Protein AF-A0A502JGW7-F1 (afdb_monomer)

pLDDT: mean 87.63, std 11.98, range [37.28, 98.62]

Radius of gyration: 24.06 Å; Cα contacts (8 Å, |Δi|>4): 369; chains: 1; bounding box: 49×28×63 Å

InterPro domains:
  IPR056083 Domain of unknown function DUF7666 [PF24703] (8-100)

Foldseek 3Di:
DPPPWDKAKFKAKAFPQCDDPPDRDDAQDKDFFPDDW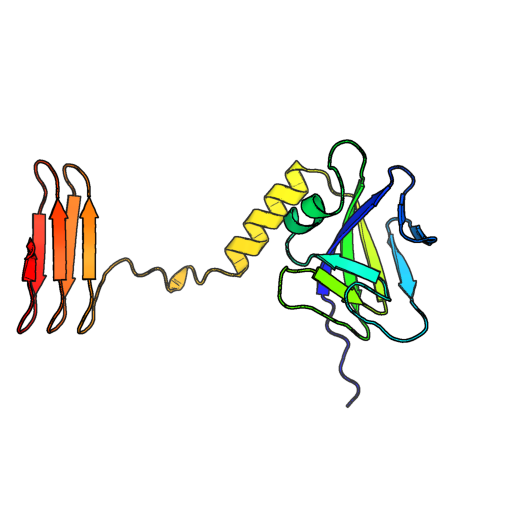EPPPDADKTFSQLCVNCVVDPLVGIWMFTKIATDDKYDDDPGRMIGGRMIHGHDIDHPVVSVVVNVVVVVVVDPPVPPPPAAEEAQTEWEAEEAPEETEYEYACYEYEYDDHNYYYYYYHHNYYYD

Structure (mmCIF, N/CA/C/O backbone):
data_AF-A0A502JGW7-F1
#
_entry.id   AF-A0A502JGW7-F1
#
loop_
_atom_site.group_PDB
_atom_site.id
_atom_site.type_symbol
_atom_site.label_atom_id
_atom_site.label_alt_id
_atom_site.label_comp_id
_atom_site.label_asym_id
_atom_site.label_entity_id
_atom_site.label_seq_id
_atom_site.pdbx_PDB_ins_code
_atom_site.Cartn_x
_atom_site.C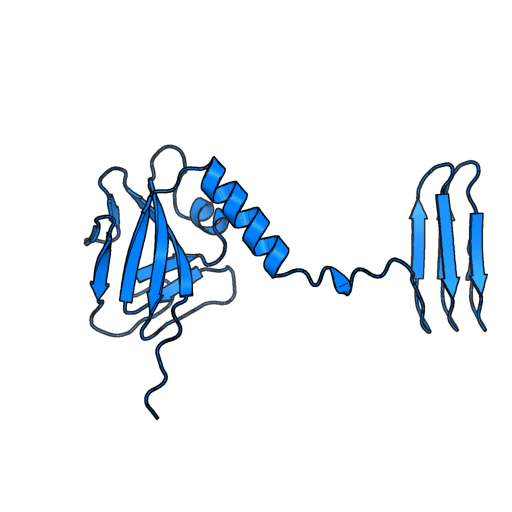artn_y
_atom_site.Cartn_z
_atom_site.occupancy
_atom_site.B_iso_or_equiv
_atom_site.auth_seq_id
_atom_site.auth_comp_id
_atom_site.auth_asym_id
_atom_site.auth_atom_id
_atom_site.pdbx_PDB_model_num
ATOM 1 N N . MET A 1 1 ? 15.850 -13.646 21.768 1.00 37.28 1 MET A N 1
ATOM 2 C CA . MET A 1 1 ? 15.819 -12.259 21.265 1.00 37.28 1 MET A CA 1
ATOM 3 C C . MET A 1 1 ? 14.393 -12.023 20.817 1.00 37.28 1 MET A C 1
ATOM 5 O O . MET A 1 1 ? 13.919 -12.793 19.997 1.00 37.28 1 MET A O 1
ATOM 9 N N . VAL A 1 2 ? 13.666 -11.116 21.469 1.00 40.66 2 VAL A N 1
ATOM 10 C CA . VAL A 1 2 ? 12.277 -10.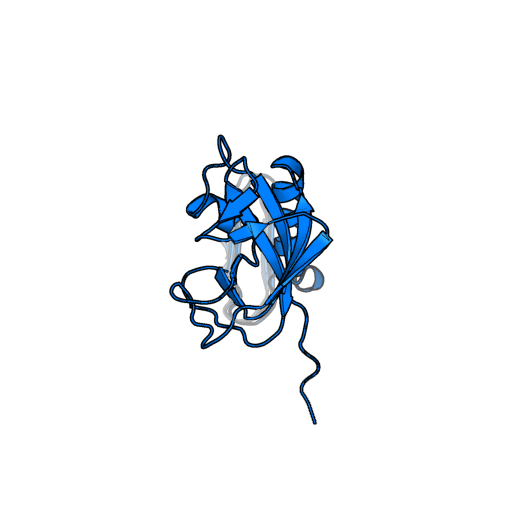813 21.093 1.00 40.66 2 VAL A CA 1
ATOM 11 C C . VAL A 1 2 ? 12.369 -10.029 19.791 1.00 40.66 2 VAL A C 1
ATOM 13 O O . VAL A 1 2 ? 12.974 -8.961 19.797 1.00 40.66 2 VAL A O 1
ATOM 16 N N . GLU A 1 3 ? 11.889 -10.596 18.684 1.00 46.66 3 GLU A N 1
ATOM 17 C CA . GLU A 1 3 ? 11.811 -9.892 17.402 1.00 46.66 3 GLU A CA 1
ATOM 18 C C . GLU A 1 3 ? 11.103 -8.555 17.626 1.00 46.66 3 GLU A C 1
ATOM 20 O O . GLU A 1 3 ? 9.933 -8.497 18.012 1.00 46.66 3 GLU A O 1
ATOM 25 N N . GLU A 1 4 ? 11.850 -7.470 17.448 1.00 48.97 4 GLU A N 1
ATOM 26 C CA . GLU A 1 4 ? 11.311 -6.122 17.426 1.00 48.97 4 GLU A CA 1
ATOM 27 C C . GLU A 1 4 ? 10.313 -6.076 16.264 1.00 48.97 4 GLU A C 1
ATOM 29 O O . GLU A 1 4 ? 10.692 -6.191 15.099 1.00 48.97 4 GLU A O 1
ATOM 34 N N . ASN A 1 5 ? 9.019 -6.032 16.593 1.00 59.16 5 ASN A N 1
ATOM 35 C CA . ASN A 1 5 ? 7.918 -6.091 15.634 1.00 59.16 5 ASN A CA 1
ATOM 36 C C . ASN A 1 5 ? 8.099 -5.020 14.552 1.00 59.16 5 ASN A C 1
ATOM 38 O O . ASN A 1 5 ? 7.812 -3.845 14.789 1.00 59.16 5 ASN A O 1
ATOM 42 N N . LYS A 1 6 ? 8.555 -5.430 13.365 1.00 80.19 6 LYS A N 1
ATOM 43 C CA . LYS A 1 6 ? 8.709 -4.546 12.212 1.00 80.19 6 LYS A CA 1
ATOM 44 C C . LYS A 1 6 ? 7.349 -3.949 11.871 1.00 80.19 6 LYS A C 1
ATOM 46 O O . LYS A 1 6 ? 6.418 -4.666 11.511 1.00 80.19 6 LYS A O 1
ATOM 51 N N . GLU A 1 7 ? 7.238 -2.637 12.014 1.00 91.56 7 GLU A N 1
ATOM 52 C CA . GLU A 1 7 ? 6.030 -1.914 11.647 1.00 91.56 7 GLU A CA 1
ATOM 53 C C . GLU A 1 7 ? 5.888 -1.891 10.120 1.00 91.56 7 GLU A C 1
ATOM 55 O O . GLU A 1 7 ? 6.831 -1.566 9.394 1.00 91.56 7 GLU A O 1
ATOM 60 N N . ILE A 1 8 ? 4.711 -2.274 9.631 1.00 94.94 8 ILE A N 1
ATOM 61 C CA . ILE A 1 8 ? 4.373 -2.316 8.209 1.00 94.94 8 ILE A CA 1
ATOM 62 C C . ILE A 1 8 ? 3.409 -1.171 7.922 1.00 94.94 8 ILE A C 1
ATOM 64 O O . ILE A 1 8 ? 2.328 -1.097 8.510 1.00 94.94 8 ILE A O 1
ATOM 68 N N . ILE A 1 9 ? 3.796 -0.287 7.002 1.00 96.81 9 ILE A N 1
ATOM 69 C CA . ILE A 1 9 ? 2.900 0.741 6.471 1.00 96.81 9 ILE A CA 1
ATOM 70 C C . ILE A 1 9 ? 1.972 0.077 5.455 1.00 96.81 9 ILE A C 1
ATOM 72 O O . ILE A 1 9 ? 2.431 -0.544 4.496 1.00 96.81 9 ILE A O 1
ATOM 76 N N . ALA A 1 10 ? 0.671 0.230 5.664 1.00 97.44 10 ALA A N 1
ATOM 77 C CA . ALA A 1 10 ? -0.368 -0.294 4.794 1.00 97.44 10 ALA A CA 1
ATOM 78 C C . ALA A 1 10 ? -1.528 0.705 4.673 1.00 97.44 10 ALA A C 1
ATOM 80 O O . ALA A 1 10 ? -1.523 1.785 5.269 1.00 97.44 10 ALA A O 1
ATOM 81 N N . TYR A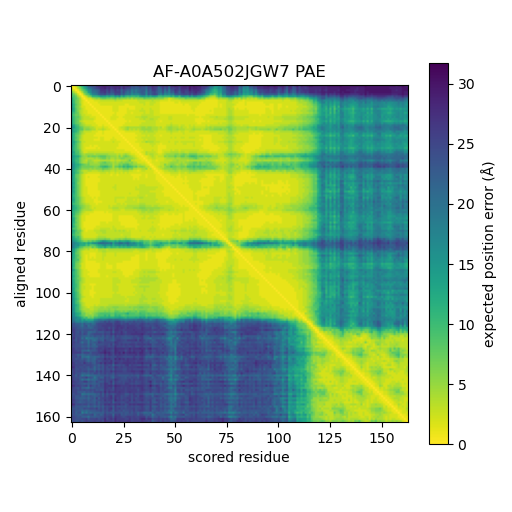 1 11 ? -2.535 0.336 3.891 1.00 98.25 11 TYR A N 1
ATOM 82 C CA . TYR A 1 11 ? -3.674 1.173 3.544 1.00 98.25 11 TYR A CA 1
ATOM 83 C C . TYR A 1 11 ? -4.965 0.415 3.796 1.00 98.25 11 TYR A C 1
ATOM 85 O O . TYR A 1 11 ? -5.101 -0.761 3.445 1.00 98.25 11 TYR A O 1
ATOM 93 N N . LYS A 1 12 ? -5.927 1.084 4.424 1.00 97.88 12 LYS A N 1
ATOM 94 C CA . LYS A 1 12 ? -7.186 0.462 4.826 1.00 97.88 12 LYS A CA 1
ATOM 95 C C . LYS A 1 12 ? -8.376 1.326 4.442 1.00 97.88 12 LYS A C 1
ATOM 97 O O . LYS A 1 12 ? -8.347 2.537 4.633 1.00 97.88 12 LYS A O 1
ATOM 102 N N . GLY A 1 13 ? -9.419 0.670 3.937 1.00 98.00 13 GLY A N 1
ATOM 103 C CA . GLY A 1 13 ? -10.739 1.253 3.733 1.00 98.00 13 GLY A CA 1
ATOM 104 C C . GLY A 1 13 ? -11.661 1.030 4.935 1.00 98.00 13 GLY A C 1
ATOM 105 O O . GLY A 1 13 ? -11.545 0.029 5.655 1.00 98.00 13 GLY A O 1
ATOM 106 N N . PHE A 1 14 ? -12.579 1.967 5.137 1.00 98.25 14 PHE A N 1
ATOM 107 C CA . PHE A 1 14 ? -13.596 1.977 6.186 1.00 98.25 14 PHE A CA 1
ATOM 108 C C . PHE A 1 14 ? -14.927 2.455 5.610 1.00 98.25 14 PHE A C 1
ATOM 110 O O . PHE A 1 14 ? -14.966 3.146 4.589 1.00 98.25 14 PHE A O 1
ATOM 117 N N . ASN A 1 15 ? -16.017 2.142 6.305 1.00 97.50 15 ASN A N 1
ATOM 118 C CA . ASN A 1 15 ? -17.293 2.805 6.064 1.00 97.50 15 ASN A CA 1
ATOM 119 C C . ASN A 1 15 ? -17.186 4.316 6.370 1.00 97.50 15 ASN A C 1
ATOM 121 O O . ASN A 1 15 ? -16.271 4.759 7.068 1.00 97.50 15 ASN A O 1
ATOM 125 N N . GLN A 1 16 ? -18.132 5.113 5.863 1.00 96.75 16 GLN A N 1
ATOM 126 C CA . GLN A 1 16 ? -18.199 6.573 6.079 1.00 96.75 16 GLN A CA 1
ATOM 127 C C . GLN A 1 16 ? -18.170 6.978 7.563 1.00 96.75 16 GLN A C 1
ATOM 129 O O . GLN A 1 16 ? -17.632 8.028 7.915 1.00 96.75 16 GLN A O 1
ATOM 134 N N . ASP A 1 17 ? -18.711 6.124 8.427 1.00 96.81 17 ASP A N 1
ATOM 135 C CA . ASP A 1 17 ? -18.761 6.277 9.880 1.00 96.81 17 ASP A CA 1
ATOM 136 C C . ASP A 1 17 ? -17.516 5.727 10.600 1.00 96.81 17 ASP A C 1
ATOM 138 O O . ASP A 1 17 ? -17.528 5.604 11.819 1.00 96.81 17 ASP A O 1
ATOM 142 N N . TRP A 1 18 ? -16.438 5.403 9.874 1.00 97.94 18 TRP A N 1
ATOM 143 C CA . TRP A 1 18 ? -15.208 4.790 10.393 1.00 97.94 18 TRP A CA 1
ATOM 144 C C . TRP A 1 18 ? -15.366 3.370 10.964 1.00 97.94 18 TRP A C 1
ATOM 146 O O . TRP A 1 18 ? -14.494 2.892 11.695 1.00 97.94 18 TRP A O 1
ATOM 156 N N . THR A 1 19 ? -16.423 2.642 10.598 1.00 97.50 19 THR A N 1
ATOM 157 C CA . THR A 1 19 ? -16.586 1.240 11.011 1.00 97.50 19 THR A CA 1
ATOM 158 C C . THR A 1 19 ? -15.942 0.238 10.043 1.00 97.50 19 THR A C 1
ATOM 160 O O . THR A 1 19 ? -15.834 0.460 8.833 1.00 97.50 19 THR A O 1
ATOM 163 N N . CYS A 1 20 ? -15.504 -0.910 10.573 1.00 94.94 20 CYS A N 1
ATOM 164 C CA . CYS A 1 20 ? -15.139 -2.103 9.797 1.00 94.94 20 CYS A CA 1
ATOM 165 C C . CYS A 1 20 ? -15.232 -3.363 10.679 1.00 94.94 20 CYS A C 1
ATOM 167 O O . CYS A 1 20 ? -14.656 -3.399 11.762 1.00 94.94 20 CYS A O 1
ATOM 169 N N . ARG A 1 21 ? -15.938 -4.410 10.215 1.00 89.19 21 ARG A N 1
ATOM 170 C CA . ARG A 1 21 ? -16.067 -5.730 10.883 1.00 89.19 21 ARG A CA 1
ATOM 171 C C . ARG A 1 21 ? -16.332 -5.654 12.404 1.00 89.19 21 ARG A C 1
ATOM 173 O O . ARG A 1 21 ? -15.688 -6.348 13.181 1.00 89.19 21 ARG A O 1
ATOM 180 N N . GLY A 1 22 ? -17.280 -4.812 12.823 1.00 89.25 22 GLY A N 1
ATOM 181 C CA . GLY A 1 22 ? -17.685 -4.691 14.232 1.00 89.25 22 GLY A CA 1
ATOM 182 C C . GLY A 1 22 ? -16.775 -3.820 15.105 1.00 89.25 22 GLY A C 1
ATOM 183 O O . GLY A 1 22 ? -17.015 -3.710 16.302 1.00 89.25 22 GLY A O 1
ATOM 184 N N . TYR A 1 23 ? -15.762 -3.179 14.519 1.00 94.88 23 TYR A N 1
ATOM 185 C CA . TYR A 1 23 ? -14.938 -2.177 15.187 1.00 94.88 23 TYR A CA 1
ATOM 186 C C . TYR A 1 23 ? -15.319 -0.774 14.721 1.00 94.88 23 TYR A C 1
ATOM 188 O O . TYR A 1 23 ? -15.496 -0.542 13.522 1.00 94.88 23 TYR A O 1
ATOM 196 N N . GLN A 1 24 ? -15.385 0.151 15.677 1.00 97.88 24 GLN A N 1
ATOM 197 C CA . GLN A 1 24 ? -15.379 1.590 15.445 1.00 97.88 24 GLN A CA 1
ATOM 198 C C . GLN A 1 24 ? -13.933 2.075 15.533 1.00 97.88 24 GLN A C 1
ATOM 200 O O . GLN A 1 24 ? -13.284 1.881 16.562 1.00 97.88 24 GLN A O 1
ATOM 205 N N . TYR A 1 25 ? -13.433 2.687 14.464 1.00 98.12 25 TYR A N 1
ATOM 206 C CA . TYR A 1 25 ? -12.080 3.225 14.423 1.00 98.12 25 TYR A CA 1
ATOM 207 C C . TYR A 1 25 ? -12.073 4.741 14.592 1.00 98.12 25 TYR A C 1
ATOM 209 O O . TYR A 1 25 ? -13.069 5.427 14.369 1.00 98.12 25 TYR A O 1
ATOM 217 N N . GLU A 1 26 ? -10.904 5.252 14.964 1.00 98.19 26 GLU A N 1
ATOM 218 C CA . GLU A 1 26 ? -10.615 6.675 15.076 1.00 98.19 26 GLU A CA 1
ATOM 219 C C . GLU A 1 26 ? -9.159 6.898 14.674 1.00 98.19 26 GLU A C 1
ATOM 221 O O . GLU A 1 26 ? -8.284 6.095 15.021 1.00 98.19 26 GLU A O 1
ATOM 226 N N . VAL A 1 27 ? -8.908 7.991 13.957 1.00 98.25 27 VAL A N 1
ATOM 227 C CA . VAL A 1 27 ? -7.560 8.425 13.580 1.00 98.25 27 VAL A CA 1
ATOM 228 C C . VAL A 1 27 ? -6.737 8.721 14.840 1.00 98.25 27 VAL A C 1
ATOM 230 O O . VAL A 1 27 ? -7.241 9.261 15.821 1.00 98.25 27 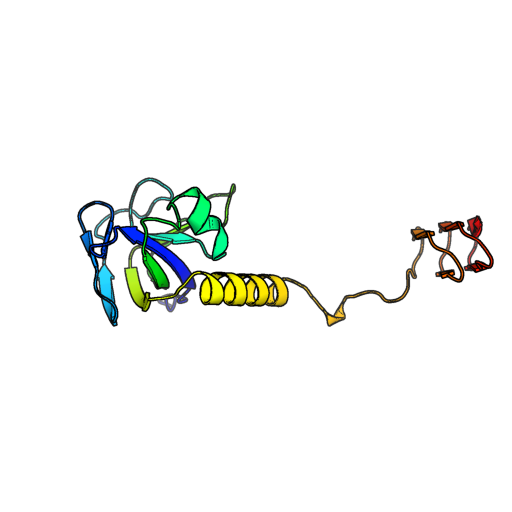VAL A O 1
ATOM 233 N N . GLY A 1 28 ? -5.469 8.323 14.831 1.00 97.75 28 GLY A N 1
ATOM 234 C CA . GLY A 1 28 ? -4.535 8.400 15.954 1.00 97.75 28 GLY A CA 1
ATOM 235 C C . GLY A 1 28 ? -4.633 7.240 16.951 1.00 97.75 28 GLY A C 1
ATOM 236 O O . GLY A 1 28 ? -3.745 7.091 17.791 1.00 97.75 28 GLY A O 1
ATOM 237 N N . LYS A 1 29 ? -5.670 6.392 16.882 1.00 98.38 29 LYS A N 1
ATOM 238 C CA . LYS A 1 29 ? -5.851 5.281 17.830 1.00 98.38 29 LYS A CA 1
ATOM 239 C C . LYS A 1 29 ? -5.232 3.974 17.349 1.00 98.38 29 LYS A C 1
ATOM 241 O O . LYS A 1 29 ? -5.117 3.694 16.157 1.00 98.38 29 LYS A O 1
ATOM 246 N N . THR A 1 30 ? -4.865 3.158 18.333 1.00 98.00 30 THR A N 1
ATOM 247 C CA . THR A 1 30 ? -4.276 1.829 18.166 1.00 98.00 30 THR A CA 1
ATOM 248 C C . THR A 1 30 ? -5.219 0.761 18.701 1.00 98.00 30 THR A C 1
ATOM 250 O O . THR A 1 30 ? -5.767 0.907 19.792 1.00 98.00 30 THR A O 1
ATOM 253 N N . TYR A 1 31 ? -5.355 -0.336 17.966 1.00 97.44 31 TYR A N 1
ATOM 254 C CA . TYR A 1 31 ? -6.243 -1.447 18.286 1.00 97.44 31 TYR A CA 1
ATOM 255 C C . TYR A 1 31 ? -5.464 -2.758 18.269 1.00 97.44 31 TYR A C 1
ATOM 257 O O . TYR A 1 31 ? -4.538 -2.931 17.474 1.00 97.44 31 TYR A O 1
ATOM 265 N N . VAL A 1 32 ? -5.850 -3.682 19.151 1.00 96.31 32 VAL A N 1
ATOM 266 C CA . VAL A 1 32 ? -5.226 -5.003 19.299 1.00 96.31 32 VAL A CA 1
ATOM 267 C C . VAL A 1 32 ? -6.304 -6.078 19.195 1.00 96.31 32 VAL A C 1
ATOM 269 O O . VAL A 1 32 ? -7.301 -6.048 19.917 1.00 96.31 32 VAL A O 1
ATOM 272 N N . HIS A 1 33 ? -6.097 -7.017 18.281 1.00 93.44 33 HIS A N 1
ATOM 273 C CA . HIS A 1 33 ? -6.909 -8.207 18.078 1.00 93.44 33 HIS A CA 1
ATOM 274 C C . HIS A 1 33 ? -6.459 -9.304 19.043 1.00 93.44 33 HIS A C 1
ATOM 276 O O . HIS A 1 33 ? -5.268 -9.454 19.315 1.00 93.44 33 HIS A O 1
ATOM 282 N N . LYS A 1 34 ? -7.415 -10.071 19.571 1.00 90.69 34 LYS A N 1
ATOM 283 C CA . LYS A 1 34 ? -7.141 -11.221 20.441 1.00 90.69 34 LYS A CA 1
ATOM 284 C C . LYS A 1 34 ? -7.409 -12.513 19.671 1.00 90.69 34 LYS A C 1
ATOM 286 O O . LYS A 1 34 ? -8.502 -12.687 19.138 1.00 90.69 34 LYS A O 1
ATOM 291 N N . GLY A 1 35 ? -6.441 -13.426 19.685 1.00 89.69 35 GLY A N 1
ATOM 292 C CA . GLY A 1 35 ? -6.501 -14.719 18.996 1.00 89.69 35 GLY A CA 1
ATOM 293 C C . GLY A 1 35 ? -5.727 -14.730 17.678 1.00 89.69 35 GLY A C 1
ATOM 294 O O . GLY A 1 35 ? -5.075 -13.746 17.337 1.00 89.69 35 GLY A O 1
ATOM 295 N N . ASP A 1 36 ? -5.821 -15.846 16.953 1.00 89.62 36 ASP A N 1
ATOM 296 C CA . ASP A 1 36 ? -5.063 -16.096 15.722 1.00 89.62 36 ASP A CA 1
ATOM 297 C C . ASP A 1 36 ? -5.219 -14.974 14.688 1.00 89.62 36 ASP A C 1
ATOM 299 O O . ASP A 1 36 ? -6.330 -14.475 14.449 1.00 89.62 36 ASP A O 1
ATOM 303 N N . VAL A 1 37 ? -4.128 -14.660 13.990 1.00 89.75 37 VAL A N 1
ATOM 304 C CA . VAL A 1 37 ? -4.123 -13.770 12.824 1.00 89.75 37 VAL A CA 1
ATOM 305 C C . VAL A 1 37 ? -4.030 -14.615 11.560 1.00 89.75 37 VAL A C 1
ATOM 307 O O . VAL A 1 37 ? -3.047 -15.311 11.329 1.00 89.75 37 VAL A O 1
ATOM 310 N N . LYS A 1 38 ? -5.065 -14.567 10.719 1.00 86.69 38 LYS A N 1
ATOM 311 C CA . LYS A 1 38 ? -5.122 -15.330 9.465 1.00 86.69 38 LYS A CA 1
ATOM 312 C C . LYS A 1 38 ? -5.660 -14.448 8.360 1.00 86.69 38 LYS A C 1
ATOM 314 O O . LYS A 1 38 ? -6.761 -13.907 8.501 1.00 86.69 38 LYS A O 1
ATOM 319 N N . ALA A 1 39 ? -4.927 -14.370 7.252 1.00 82.88 39 ALA A N 1
ATOM 320 C CA . ALA A 1 39 ? -5.375 -13.691 6.046 1.00 82.88 39 ALA A CA 1
ATOM 321 C C . ALA A 1 39 ? -6.831 -14.080 5.709 1.00 82.88 39 ALA A C 1
ATOM 323 O O . ALA A 1 39 ? -7.246 -15.234 5.850 1.00 82.88 39 ALA A O 1
ATOM 324 N N . TYR A 1 40 ? -7.634 -13.078 5.346 1.00 80.12 40 TYR A N 1
ATOM 325 C CA . TYR A 1 40 ? -9.082 -13.129 5.074 1.00 80.12 40 TYR A CA 1
ATOM 326 C C . TYR A 1 40 ? -10.002 -13.424 6.270 1.00 80.12 40 TYR A C 1
ATOM 328 O O . TYR A 1 40 ? -11.151 -12.954 6.279 1.00 80.12 40 TYR A O 1
ATOM 336 N N . ARG A 1 41 ? -9.529 -14.156 7.284 1.00 84.88 41 ARG A N 1
ATOM 337 C CA . ARG A 1 41 ? -10.363 -14.694 8.369 1.00 84.88 41 ARG A CA 1
ATOM 338 C C . ARG A 1 41 ? -10.355 -13.823 9.620 1.00 84.88 41 ARG A C 1
ATOM 340 O O . ARG A 1 41 ? -11.428 -13.440 10.081 1.00 84.88 41 ARG A O 1
ATOM 347 N N . SER A 1 42 ? -9.187 -13.490 10.159 1.00 91.56 42 SER A N 1
ATOM 348 C CA . SER A 1 42 ? -9.059 -12.889 11.493 1.00 91.56 42 SER A CA 1
ATOM 349 C C . SER A 1 42 ? -7.898 -11.902 11.590 1.00 91.56 42 SER A C 1
ATOM 351 O O . SER A 1 42 ? -6.944 -11.962 10.819 1.00 91.56 42 SER A O 1
ATOM 353 N N . GLY A 1 43 ? -7.992 -10.981 12.549 1.00 93.81 43 GLY A N 1
ATOM 354 C CA . GLY A 1 43 ? -7.090 -9.838 12.660 1.00 93.81 43 GLY A CA 1
ATOM 355 C C . GLY A 1 43 ? -7.550 -8.629 11.843 1.00 93.81 43 GLY A C 1
ATOM 356 O O . GLY A 1 43 ? -8.619 -8.610 11.216 1.00 93.81 43 GLY A O 1
ATOM 357 N N . PHE A 1 44 ? -6.732 -7.584 11.874 1.00 96.25 44 PHE A N 1
ATOM 358 C CA . PHE A 1 44 ? -6.990 -6.344 11.157 1.00 96.25 44 PHE A CA 1
ATOM 359 C C . PHE A 1 44 ? -6.454 -6.430 9.740 1.00 96.25 44 PHE A C 1
ATOM 361 O O . PHE A 1 44 ? -5.280 -6.705 9.549 1.00 96.25 44 PHE A O 1
ATOM 368 N N . HIS A 1 45 ? -7.317 -6.179 8.757 1.00 95.38 45 HIS A N 1
ATOM 369 C CA . HIS A 1 45 ? -6.973 -6.303 7.342 1.00 95.38 45 HIS A CA 1
ATOM 370 C C .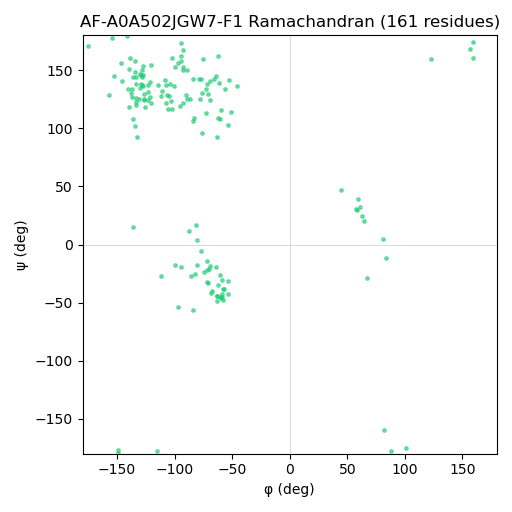 HIS A 1 45 ? -6.671 -4.947 6.704 1.00 95.38 45 HIS A C 1
ATOM 372 O O . HIS A 1 45 ? -7.453 -4.005 6.894 1.00 95.38 45 HIS A O 1
ATOM 378 N N . ALA A 1 46 ? -5.614 -4.894 5.898 1.00 96.56 46 ALA A N 1
ATOM 379 C CA . ALA A 1 46 ? -5.214 -3.766 5.056 1.00 96.56 46 ALA A CA 1
ATOM 380 C C . ALA A 1 46 ? -4.494 -4.281 3.791 1.00 96.56 46 ALA A C 1
ATOM 382 O O . ALA A 1 46 ? -4.339 -5.493 3.631 1.00 96.56 46 ALA A O 1
ATOM 383 N N . CYS A 1 47 ? -4.050 -3.379 2.915 1.00 96.44 47 CYS A N 1
ATOM 384 C CA . CYS A 1 47 ? -3.226 -3.695 1.741 1.00 96.44 47 CYS A CA 1
ATOM 385 C C . CYS A 1 47 ? -1.919 -2.893 1.783 1.00 96.44 47 CYS A C 1
ATOM 387 O O . CYS A 1 47 ? -1.952 -1.707 2.108 1.00 96.44 47 CYS A O 1
ATOM 389 N N . GLU A 1 48 ? -0.772 -3.496 1.464 1.00 95.56 48 GLU A N 1
ATOM 390 C CA . GLU A 1 48 ? 0.501 -2.755 1.394 1.00 95.56 48 GLU A CA 1
ATOM 391 C C . GLU A 1 48 ? 0.550 -1.820 0.176 1.00 95.56 48 GLU A C 1
ATOM 393 O O . GLU A 1 48 ? 1.129 -0.735 0.260 1.00 95.56 48 GLU A O 1
ATOM 398 N N . TYR A 1 49 ? -0.072 -2.206 -0.942 1.00 95.88 49 TYR A N 1
ATOM 399 C CA . TYR A 1 49 ? -0.268 -1.339 -2.100 1.00 95.88 49 TYR A CA 1
ATOM 400 C C . TYR A 1 49 ? -1.590 -0.559 -1.959 1.00 95.88 49 TYR A C 1
ATOM 402 O O . TYR A 1 49 ? -2.647 -1.169 -1.791 1.00 95.88 49 TYR A O 1
ATOM 410 N N . PRO A 1 50 ? -1.579 0.789 -2.037 1.00 96.62 50 PRO A N 1
ATOM 411 C CA . PRO A 1 50 ? -2.766 1.601 -1.758 1.00 96.62 50 PRO A CA 1
ATOM 412 C C . PRO A 1 50 ? -3.988 1.294 -2.624 1.00 96.62 50 PRO A C 1
ATOM 414 O O . PRO A 1 50 ? -5.110 1.355 -2.126 1.00 96.62 50 PRO A O 1
ATOM 417 N N . LEU A 1 51 ? -3.798 1.010 -3.917 1.00 96.25 51 LEU A N 1
ATOM 418 C CA . LEU A 1 51 ? -4.926 0.872 -4.844 1.00 96.25 51 LEU A CA 1
ATOM 419 C C . LEU A 1 51 ? -5.605 -0.499 -4.762 1.00 96.25 51 LEU A C 1
ATOM 421 O O . LEU A 1 51 ? -6.771 -0.590 -5.135 1.00 96.25 51 LEU A O 1
ATOM 425 N N . ASP A 1 52 ? -4.958 -1.514 -4.179 1.00 95.69 52 ASP A N 1
ATOM 426 C CA . ASP A 1 52 ? -5.597 -2.814 -3.914 1.00 95.69 52 ASP A CA 1
ATOM 427 C C . ASP A 1 52 ? -6.801 -2.668 -2.973 1.00 95.69 52 ASP A C 1
ATOM 429 O O . ASP A 1 52 ? -7.764 -3.430 -3.051 1.00 95.69 52 ASP A O 1
ATOM 433 N N . VAL A 1 53 ? -6.807 -1.633 -2.123 1.00 95.69 53 VAL A N 1
ATOM 434 C CA . VAL A 1 53 ? -7.933 -1.331 -1.228 1.00 95.69 53 VAL A CA 1
ATOM 435 C C . VAL A 1 53 ? -9.230 -1.091 -2.012 1.00 95.69 53 VAL A C 1
ATOM 437 O O . VAL A 1 53 ? -10.310 -1.415 -1.513 1.00 95.69 53 VAL A O 1
ATOM 440 N N . LEU A 1 54 ? -9.144 -0.575 -3.243 1.00 95.50 54 LEU A N 1
ATOM 441 C CA . LEU A 1 54 ? -10.306 -0.256 -4.077 1.00 95.50 54 LEU A CA 1
ATOM 442 C C . LEU A 1 54 ? -11.047 -1.503 -4.580 1.00 95.50 54 LEU A C 1
ATOM 444 O O . LEU A 1 54 ? -12.239 -1.424 -4.871 1.00 95.50 54 LEU A O 1
ATOM 448 N N . SER A 1 55 ? -10.386 -2.663 -4.608 1.00 94.31 55 SER A N 1
ATOM 449 C CA . SER A 1 55 ? -11.026 -3.957 -4.886 1.00 94.31 55 SER A CA 1
ATOM 450 C C . SER A 1 55 ? -11.961 -4.403 -3.755 1.00 94.31 55 SER A C 1
ATOM 452 O O . SER A 1 55 ? -12.822 -5.257 -3.956 1.00 94.31 55 SER A O 1
ATOM 454 N N . TYR A 1 56 ? -11.804 -3.823 -2.559 1.00 92.88 56 TYR A N 1
ATOM 455 C CA . TYR A 1 56 ? -12.561 -4.172 -1.355 1.00 92.88 56 TYR A CA 1
ATOM 456 C C . TYR A 1 56 ? -13.526 -3.074 -0.898 1.00 92.88 56 TYR A C 1
ATOM 458 O O . TYR A 1 56 ? -14.523 -3.371 -0.241 1.00 92.88 56 TYR A O 1
ATOM 466 N N . TYR A 1 57 ? -13.226 -1.817 -1.221 1.00 95.88 57 TYR A N 1
ATOM 467 C CA . TYR A 1 57 ? -13.968 -0.644 -0.774 1.00 95.88 57 TYR A CA 1
ATOM 468 C C . TYR A 1 57 ? -14.232 0.294 -1.946 1.00 95.88 57 TYR A C 1
ATOM 470 O O . TYR A 1 57 ? -13.303 0.775 -2.593 1.00 95.88 57 TYR A O 1
ATOM 478 N N . SER A 1 58 ? -15.510 0.594 -2.192 1.00 96.25 58 SER A N 1
ATOM 479 C CA . SER A 1 58 ? -15.889 1.528 -3.251 1.00 96.25 58 SER A CA 1
ATOM 480 C C . SER A 1 58 ? -15.468 2.956 -2.879 1.00 96.25 58 SER A C 1
ATOM 482 O O . SER A 1 58 ? -15.905 3.471 -1.844 1.00 96.25 58 SER A O 1
ATOM 484 N N . PRO A 1 59 ? -14.685 3.645 -3.727 1.00 94.44 59 PRO A N 1
ATOM 485 C CA . PRO A 1 59 ? -14.171 4.980 -3.425 1.00 94.44 59 PRO A CA 1
ATOM 486 C C . PRO A 1 59 ? -15.258 6.049 -3.286 1.00 94.44 59 PRO A C 1
ATOM 488 O O . PRO A 1 59 ? -15.015 7.087 -2.681 1.00 94.44 59 PRO A O 1
ATOM 491 N N . ALA A 1 60 ? -16.462 5.804 -3.810 1.00 94.38 60 ALA A N 1
ATOM 492 C CA . ALA A 1 60 ? -17.577 6.743 -3.714 1.00 94.38 60 ALA A CA 1
ATOM 493 C C . ALA A 1 60 ? -18.209 6.801 -2.311 1.00 94.38 60 ALA A C 1
ATOM 495 O O . ALA A 1 60 ? -18.863 7.783 -1.970 1.00 94.38 60 ALA A O 1
ATOM 496 N N . VAL A 1 61 ? -18.055 5.743 -1.507 1.00 95.75 61 VAL A N 1
ATOM 497 C CA . VAL A 1 61 ? -18.803 5.558 -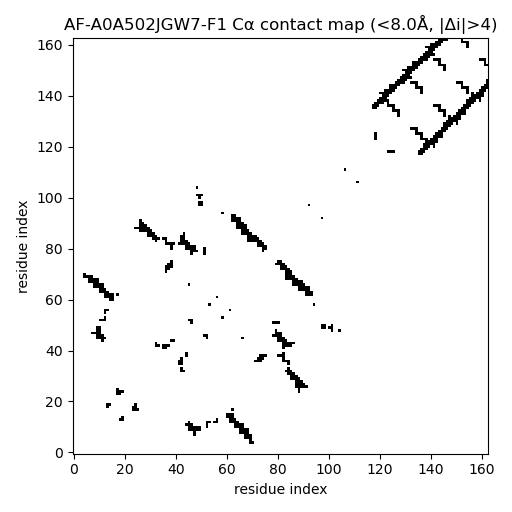0.247 1.00 95.75 61 VAL A CA 1
ATOM 498 C C . VAL A 1 61 ? -17.922 5.075 0.905 1.00 95.75 61 VAL A C 1
ATOM 500 O O . VAL A 1 61 ? -18.428 4.600 1.918 1.00 95.75 61 VAL A O 1
ATOM 503 N N . SER A 1 62 ? -16.601 5.162 0.767 1.00 97.56 62 SER A N 1
ATOM 504 C CA . SER A 1 62 ? -15.643 4.686 1.766 1.00 97.56 62 SER A CA 1
ATOM 505 C C . SER A 1 62 ? -14.642 5.767 2.144 1.00 97.56 62 SER A C 1
ATOM 507 O O . SER A 1 62 ? -14.344 6.663 1.356 1.00 97.56 62 SER A O 1
ATOM 509 N N . LYS A 1 63 ? -14.119 5.656 3.364 1.00 98.12 63 LYS A N 1
ATOM 510 C CA . LYS A 1 63 ? -12.969 6.423 3.844 1.00 98.12 63 LYS A CA 1
ATOM 511 C C . LYS A 1 63 ? -11.713 5.580 3.769 1.00 98.12 63 LYS A C 1
ATOM 513 O O . LYS A 1 63 ? -11.787 4.357 3.885 1.00 98.12 63 LYS A O 1
ATOM 518 N N . PHE A 1 64 ? -10.566 6.229 3.629 1.00 98.50 64 PHE A N 1
ATOM 519 C CA . PHE A 1 64 ? -9.279 5.557 3.510 1.00 98.50 64 PHE A CA 1
ATOM 520 C C . PHE A 1 64 ? -8.284 6.140 4.500 1.00 98.50 64 PHE A C 1
ATOM 522 O O . PHE A 1 64 ? -8.317 7.332 4.793 1.00 98.50 64 PHE A O 1
ATOM 529 N N . ALA A 1 65 ? -7.396 5.300 5.019 1.00 98.62 65 ALA A N 1
ATOM 530 C CA . ALA A 1 65 ? -6.341 5.741 5.915 1.00 98.62 65 ALA A CA 1
ATOM 531 C C . ALA A 1 65 ? -5.021 5.036 5.624 1.00 98.62 65 ALA A C 1
ATOM 533 O O . ALA A 1 65 ? -4.998 3.870 5.212 1.00 98.62 65 ALA A O 1
ATOM 534 N N . VAL A 1 66 ? -3.932 5.740 5.927 1.00 98.56 66 VAL A N 1
ATOM 535 C CA . VAL A 1 66 ? -2.641 5.103 6.192 1.00 98.56 66 VAL A CA 1
ATOM 536 C C . VAL A 1 66 ? -2.732 4.430 7.553 1.00 98.56 66 VAL A C 1
ATOM 538 O O . VAL A 1 66 ? -3.237 5.013 8.519 1.00 98.56 66 VAL A O 1
ATOM 541 N N . VAL A 1 67 ? -2.262 3.192 7.628 1.00 98.44 67 VAL A N 1
ATOM 542 C CA . VAL A 1 67 ? -2.255 2.413 8.859 1.00 98.44 67 VAL A CA 1
ATOM 543 C C . VAL A 1 67 ? -0.885 1.806 9.106 1.00 98.44 67 VAL A C 1
ATOM 545 O O . VAL A 1 67 ? -0.177 1.411 8.180 1.00 98.44 67 VAL A O 1
ATOM 548 N N . LYS A 1 68 ? -0.540 1.701 10.384 1.00 98.06 68 LYS A N 1
ATOM 549 C CA . LYS A 1 68 ? 0.675 1.042 10.857 1.00 98.06 68 LYS A CA 1
ATOM 550 C C . LYS A 1 68 ? 0.303 -0.290 11.474 1.00 98.06 68 LYS A C 1
ATOM 552 O O . LYS A 1 68 ? -0.450 -0.344 12.448 1.00 98.06 68 LYS A O 1
ATOM 557 N N . MET A 1 69 ? 0.787 -1.367 10.875 1.00 96.69 69 MET A N 1
ATOM 558 C CA . MET A 1 69 ? 0.470 -2.737 11.261 1.00 96.69 69 MET A CA 1
ATOM 559 C C . MET A 1 69 ? 1.666 -3.376 11.954 1.00 96.69 69 MET A C 1
ATOM 561 O O . MET A 1 69 ? 2.804 -3.199 11.534 1.00 96.69 69 MET A O 1
ATOM 565 N N . SER A 1 70 ? 1.412 -4.101 13.038 1.00 95.50 70 SER A N 1
ATOM 566 C CA . SER A 1 70 ? 2.452 -4.771 13.827 1.00 95.50 70 SER A CA 1
ATOM 567 C C . SER A 1 70 ? 1.887 -5.982 14.576 1.00 95.50 70 SER A C 1
ATOM 569 O O . SER A 1 70 ? 0.683 -6.258 14.522 1.00 95.50 70 SER A O 1
ATOM 571 N N . GLY A 1 71 ? 2.756 -6.699 15.290 1.00 93.00 71 GLY A N 1
ATOM 572 C CA . GLY A 1 71 ? 2.416 -7.958 15.946 1.00 93.00 71 GLY A CA 1
ATOM 573 C C . GLY A 1 71 ? 2.465 -9.127 14.966 1.00 93.00 71 GLY A C 1
ATOM 574 O O . GLY A 1 71 ? 3.075 -9.032 13.905 1.00 93.00 71 GLY A O 1
ATOM 575 N N . GLU A 1 72 ? 1.795 -10.224 15.316 1.00 93.62 72 GLU A N 1
ATOM 576 C CA . GLU A 1 72 ? 1.629 -11.355 14.400 1.00 93.62 72 GLU A CA 1
ATOM 577 C C . GLU A 1 72 ? 0.970 -10.880 13.099 1.00 93.62 72 GLU A C 1
ATOM 579 O O . GLU A 1 72 ? -0.006 -10.123 13.131 1.00 93.62 72 GLU A O 1
ATOM 584 N N . THR A 1 73 ? 1.521 -11.299 11.959 1.00 93.44 73 THR A N 1
ATOM 585 C CA . THR A 1 73 ? 1.012 -10.945 10.632 1.00 93.44 73 THR A CA 1
ATOM 586 C C . THR A 1 73 ? 0.807 -12.185 9.776 1.00 93.44 73 THR A C 1
ATOM 588 O O . THR A 1 73 ? 1.503 -13.186 9.920 1.00 93.44 73 THR A O 1
ATOM 591 N N . SER A 1 74 ? -0.160 -12.110 8.868 1.00 93.00 74 SER A N 1
ATOM 592 C CA . SER A 1 74 ? -0.463 -13.162 7.902 1.00 93.00 74 SER A CA 1
ATOM 593 C C . SER A 1 74 ? -0.735 -12.524 6.544 1.00 93.00 74 SER A C 1
ATOM 595 O O . SER A 1 74 ? -1.505 -11.565 6.449 1.00 93.00 74 SER A O 1
ATOM 597 N N . LYS A 1 75 ? -0.079 -13.041 5.505 1.00 89.94 75 LYS A N 1
ATOM 598 C CA . LYS A 1 75 ? -0.240 -12.634 4.104 1.00 89.94 75 LYS A CA 1
ATOM 599 C C . LYS A 1 75 ? -0.695 -13.831 3.279 1.00 89.94 75 LYS A C 1
ATOM 601 O O . LYS A 1 75 ? -0.409 -14.968 3.652 1.00 89.94 75 LYS A O 1
ATOM 606 N N . ASP A 1 76 ? -1.365 -13.552 2.174 1.00 78.06 76 ASP A N 1
ATOM 607 C CA . ASP A 1 76 ? -1.628 -14.531 1.118 1.00 78.06 76 ASP A CA 1
ATOM 608 C C . ASP A 1 76 ? -0.894 -14.106 -0.169 1.00 78.06 76 ASP A C 1
ATOM 610 O O . ASP A 1 76 ? -0.122 -13.146 -0.154 1.00 78.06 76 ASP A O 1
ATOM 614 N N . SER A 1 77 ? -1.066 -14.862 -1.247 1.00 70.56 77 SER A N 1
ATOM 615 C CA . SER A 1 77 ? -0.260 -14.818 -2.467 1.00 70.56 77 SER A CA 1
ATOM 616 C C . SER A 1 77 ? -0.873 -14.032 -3.630 1.00 70.56 77 SER A C 1
ATOM 618 O O . SER A 1 77 ? -0.131 -13.648 -4.531 1.00 70.56 77 SER A O 1
ATOM 620 N N . ASP A 1 78 ? -2.181 -13.759 -3.610 1.00 69.94 78 ASP A N 1
ATOM 621 C CA . ASP A 1 78 ? -2.888 -13.202 -4.775 1.00 69.94 78 ASP A CA 1
ATOM 622 C C . ASP A 1 78 ? -2.833 -11.663 -4.876 1.00 69.94 78 ASP A C 1
ATOM 624 O O . ASP A 1 78 ? -2.921 -11.115 -5.975 1.00 69.94 78 ASP A O 1
ATOM 628 N N . ASP A 1 79 ? -2.684 -10.947 -3.757 1.00 80.81 79 ASP A N 1
ATOM 629 C CA . ASP A 1 79 ? -2.610 -9.480 -3.707 1.00 80.81 79 ASP A CA 1
ATOM 630 C C . ASP A 1 79 ? -1.725 -8.981 -2.548 1.00 80.81 79 ASP A C 1
ATOM 632 O O . ASP A 1 79 ? -1.112 -9.760 -1.818 1.00 80.81 79 ASP A O 1
ATOM 636 N N . THR A 1 80 ? -1.627 -7.660 -2.354 1.00 90.50 80 THR A N 1
ATOM 637 C CA . THR A 1 80 ? -0.820 -7.098 -1.254 1.00 90.50 80 THR A CA 1
ATOM 638 C C . THR A 1 80 ? -1.532 -7.093 0.100 1.00 90.50 80 THR A C 1
ATOM 640 O O . THR A 1 80 ? -1.138 -6.363 1.022 1.00 90.50 80 THR A O 1
ATOM 643 N N . LYS A 1 81 ? -2.607 -7.872 0.245 1.00 92.69 81 LYS A N 1
ATOM 644 C CA . LYS A 1 81 ? -3.395 -7.910 1.468 1.00 92.69 81 LYS A CA 1
ATOM 645 C C . LYS A 1 81 ? -2.620 -8.551 2.603 1.00 92.69 81 LYS A C 1
ATOM 647 O O . LYS A 1 81 ? -1.952 -9.575 2.478 1.00 92.69 81 LYS A O 1
ATOM 652 N N . ILE A 1 82 ? -2.797 -7.956 3.769 1.00 94.50 82 ILE A N 1
ATOM 653 C CA . ILE A 1 82 ? -2.183 -8.392 5.010 1.00 94.50 82 ILE A CA 1
ATOM 654 C C . ILE A 1 82 ? -3.215 -8.351 6.134 1.00 94.50 82 ILE A C 1
ATOM 656 O O . ILE A 1 82 ? -4.079 -7.469 6.185 1.00 94.50 82 ILE A O 1
ATOM 660 N N . ALA A 1 83 ? -3.122 -9.317 7.041 1.00 95.12 83 ALA A N 1
ATOM 661 C CA . ALA A 1 83 ? -3.772 -9.301 8.341 1.00 95.12 83 ALA A CA 1
ATOM 662 C C . ALA A 1 83 ? -2.724 -9.088 9.444 1.00 95.12 83 ALA A C 1
ATOM 664 O O . ALA A 1 83 ? -1.631 -9.650 9.358 1.00 95.12 83 ALA A O 1
ATOM 665 N N . SER A 1 84 ? -3.046 -8.312 10.482 1.00 95.56 84 SER A N 1
ATOM 666 C CA . SER A 1 84 ? -2.186 -8.132 11.661 1.00 95.56 84 SER A CA 1
ATOM 667 C C . SER A 1 84 ? -2.937 -8.231 12.988 1.00 95.56 84 SER A C 1
ATOM 669 O O . SER A 1 84 ? -4.148 -7.996 13.068 1.00 95.56 84 SER A O 1
ATOM 671 N N . ALA A 1 85 ? -2.192 -8.527 14.054 1.00 96.06 85 ALA A N 1
ATOM 672 C CA . ALA A 1 85 ? -2.685 -8.493 15.428 1.00 96.06 85 ALA A CA 1
ATOM 673 C C . ALA A 1 85 ? -2.911 -7.059 15.927 1.00 96.06 85 ALA A C 1
ATOM 675 O O . ALA A 1 85 ? -3.803 -6.821 16.736 1.00 96.06 85 ALA A O 1
ATOM 676 N N . LYS A 1 86 ? -2.111 -6.091 15.470 1.00 97.12 86 LYS A N 1
ATOM 677 C CA . LYS A 1 86 ? -2.184 -4.695 15.909 1.00 97.12 86 LYS A CA 1
ATOM 678 C C . LYS A 1 86 ? -2.258 -3.754 14.716 1.00 97.12 86 LYS A C 1
ATOM 680 O O . LYS A 1 86 ? -1.551 -3.944 13.724 1.00 97.12 86 LYS A O 1
ATOM 685 N N . ILE A 1 87 ? -3.108 -2.739 14.827 1.00 98.00 87 ILE A N 1
ATOM 686 C CA . ILE A 1 87 ? -3.271 -1.691 13.820 1.00 98.00 87 ILE A CA 1
ATOM 687 C C . ILE A 1 87 ? -3.374 -0.325 14.493 1.00 98.00 87 ILE A C 1
ATOM 689 O O . ILE A 1 87 ? -4.135 -0.150 15.444 1.00 98.00 87 ILE A O 1
ATOM 693 N N . THR A 1 88 ? -2.638 0.647 13.978 1.00 98.38 88 THR A N 1
ATOM 694 C CA . THR A 1 88 ? -2.776 2.061 14.330 1.00 98.38 88 THR A CA 1
ATOM 695 C C . THR A 1 88 ? -3.318 2.805 13.123 1.00 98.38 88 THR A C 1
ATOM 697 O O . THR A 1 88 ? -2.764 2.680 12.031 1.00 98.38 88 THR A O 1
ATOM 700 N N . ILE A 1 89 ? -4.397 3.563 13.305 1.00 98.56 89 ILE A N 1
ATOM 701 C CA . ILE A 1 89 ? -4.957 4.410 12.248 1.00 98.56 89 ILE A CA 1
ATOM 702 C C . ILE A 1 89 ? -4.176 5.715 12.260 1.00 98.56 89 ILE A C 1
ATOM 704 O O . ILE A 1 89 ? -4.318 6.490 13.195 1.00 98.56 89 ILE A O 1
ATOM 708 N N . GLU A 1 90 ? -3.308 5.946 11.282 1.00 98.25 90 GLU A N 1
ATOM 709 C CA . GLU A 1 90 ? -2.360 7.062 11.349 1.00 98.25 90 GLU A CA 1
ATOM 710 C C . GLU A 1 90 ? -2.989 8.371 10.876 1.00 98.25 90 GLU A C 1
ATOM 712 O O . GLU A 1 90 ? -3.036 9.342 11.626 1.00 98.25 90 GLU A O 1
ATOM 717 N N . THR A 1 91 ? -3.514 8.388 9.653 1.00 98.12 91 THR A N 1
ATOM 718 C CA . THR A 1 91 ? -4.177 9.560 9.073 1.00 98.12 91 THR A CA 1
ATOM 719 C C . THR A 1 91 ? -5.203 9.133 8.037 1.00 98.12 91 THR A C 1
ATOM 721 O O . THR A 1 91 ? -4.975 8.163 7.312 1.00 98.12 91 THR A O 1
ATOM 724 N N . GLU A 1 92 ? -6.312 9.868 7.943 1.00 98.44 92 GLU A N 1
ATOM 725 C CA . GLU A 1 92 ? -7.208 9.794 6.784 1.00 98.44 92 GLU A CA 1
ATOM 726 C C . GLU A 1 92 ? -6.462 10.288 5.539 1.00 98.44 92 GLU A C 1
ATOM 728 O O . GLU A 1 92 ? -5.624 11.189 5.640 1.00 98.44 92 GLU A O 1
ATOM 733 N N . ILE A 1 93 ? -6.749 9.681 4.390 1.00 97.94 93 ILE A N 1
ATOM 734 C CA . ILE A 1 93 ? -6.232 10.091 3.084 1.00 97.94 93 ILE A CA 1
ATOM 735 C C . ILE A 1 93 ? -7.347 10.115 2.043 1.00 97.94 93 ILE A C 1
ATOM 737 O O . ILE A 1 93 ? -8.280 9.310 2.081 1.00 97.94 93 ILE A O 1
ATOM 741 N N . ASN A 1 94 ? -7.227 11.022 1.081 1.00 97.00 94 ASN A N 1
ATOM 742 C CA . ASN A 1 94 ? -8.127 11.106 -0.070 1.00 97.00 94 ASN A CA 1
ATOM 743 C C . ASN A 1 94 ? -7.582 10.343 -1.296 1.00 97.00 94 ASN A C 1
ATOM 745 O O . ASN A 1 94 ? -6.455 9.848 -1.305 1.00 97.00 94 ASN A O 1
ATOM 749 N N . LEU A 1 95 ? -8.385 10.246 -2.363 1.00 96.06 95 LEU A N 1
ATOM 750 C CA . LEU A 1 95 ? -7.992 9.535 -3.588 1.00 96.06 95 LEU A CA 1
ATOM 751 C C . LEU A 1 95 ? -6.724 10.104 -4.254 1.00 96.06 95 LEU A C 1
ATOM 753 O O . LEU A 1 95 ? -5.850 9.306 -4.594 1.00 96.06 95 LEU A O 1
ATOM 757 N N . PRO A 1 96 ? -6.556 11.434 -4.423 1.00 97.44 96 PRO A N 1
ATOM 758 C CA . PRO A 1 96 ? -5.286 11.992 -4.895 1.00 97.44 96 PRO A CA 1
ATOM 759 C C . PRO A 1 96 ? -4.067 11.548 -4.073 1.00 97.44 96 PRO A C 1
ATOM 761 O O . PRO A 1 96 ? -3.032 11.188 -4.640 1.00 97.44 96 PRO A O 1
ATOM 764 N N . GLU A 1 97 ? -4.181 11.526 -2.746 1.00 97.81 97 GLU A N 1
ATOM 765 C CA . GLU A 1 97 ? -3.115 11.061 -1.854 1.00 97.81 97 GLU A CA 1
ATOM 766 C C . GLU A 1 97 ? -2.863 9.558 -1.995 1.00 97.81 97 GLU A C 1
ATOM 768 O O . GLU A 1 97 ? -1.703 9.149 -2.047 1.00 97.81 97 GLU A O 1
ATOM 773 N N . MET A 1 98 ? -3.910 8.737 -2.140 1.00 96.69 98 MET A N 1
ATOM 774 C CA . MET A 1 98 ? -3.771 7.305 -2.437 1.00 96.69 98 MET A CA 1
ATOM 775 C C . MET A 1 98 ? -3.016 7.068 -3.747 1.00 96.69 98 MET A C 1
ATOM 777 O O . MET A 1 98 ? -2.100 6.248 -3.783 1.00 96.69 98 MET A O 1
ATOM 781 N N . VAL A 1 99 ? -3.351 7.804 -4.813 1.00 96.88 99 VAL A N 1
ATOM 782 C CA . VAL A 1 99 ? -2.660 7.705 -6.110 1.00 96.88 99 VAL A CA 1
ATOM 783 C C . VAL A 1 99 ? -1.196 8.115 -5.971 1.00 96.88 99 VAL A C 1
ATOM 785 O O . VAL A 1 99 ? -0.309 7.407 -6.449 1.00 96.88 99 VAL A O 1
ATOM 788 N N . LYS A 1 100 ? -0.912 9.212 -5.258 1.00 97.88 100 LYS A N 1
ATOM 789 C CA . LYS A 1 100 ? 0.466 9.634 -4.971 1.00 97.88 100 LYS A CA 1
ATOM 790 C C . LYS A 1 100 ? 1.243 8.539 -4.235 1.00 97.88 100 LYS A C 1
ATOM 792 O O . LYS A 1 100 ? 2.344 8.188 -4.654 1.00 97.88 100 LYS A O 1
ATOM 797 N N . LYS A 1 101 ? 0.657 7.959 -3.185 1.00 97.50 101 LYS A N 1
ATOM 798 C CA . LYS A 1 101 ? 1.250 6.858 -2.410 1.00 97.50 101 LYS A CA 1
ATOM 799 C C . LYS A 1 101 ? 1.473 5.608 -3.261 1.00 97.50 101 LYS A C 1
ATOM 801 O O . LYS A 1 101 ? 2.469 4.917 -3.073 1.00 97.50 101 LYS A O 1
ATOM 806 N N . ALA A 1 102 ? 0.596 5.335 -4.224 1.00 96.81 102 ALA A N 1
ATOM 807 C CA . ALA A 1 102 ? 0.727 4.194 -5.125 1.00 96.81 102 ALA A CA 1
ATOM 808 C C . ALA A 1 102 ? 1.922 4.362 -6.070 1.00 96.81 102 ALA A C 1
ATOM 810 O O . ALA A 1 102 ? 2.701 3.429 -6.260 1.00 96.81 102 ALA A O 1
ATOM 811 N N . VAL A 1 103 ? 2.113 5.572 -6.603 1.00 96.75 103 VAL A N 1
ATOM 812 C CA . VAL A 1 103 ? 3.295 5.916 -7.405 1.00 96.75 103 VAL A CA 1
ATOM 813 C C . VAL A 1 103 ? 4.571 5.823 -6.565 1.00 96.75 103 VAL A C 1
ATOM 815 O O . VAL A 1 103 ? 5.558 5.260 -7.031 1.00 96.75 103 VAL A O 1
ATOM 818 N N . GLU A 1 104 ? 4.563 6.337 -5.331 1.00 95.88 104 GLU A N 1
ATOM 819 C CA . GLU A 1 104 ? 5.693 6.218 -4.393 1.00 95.88 104 GLU A CA 1
ATOM 820 C C . GLU A 1 104 ? 6.040 4.748 -4.105 1.00 95.88 104 GLU A C 1
ATOM 822 O O . GLU A 1 104 ? 7.213 4.379 -4.133 1.00 95.88 104 GLU A O 1
ATOM 827 N N . TRP A 1 105 ? 5.032 3.895 -3.900 1.00 94.81 105 TRP A N 1
ATOM 828 C CA . TRP A 1 105 ? 5.223 2.464 -3.666 1.00 94.81 105 TRP A CA 1
ATOM 829 C C . TRP A 1 105 ? 5.868 1.766 -4.868 1.00 94.81 105 TRP A C 1
ATOM 831 O O . TRP A 1 105 ? 6.865 1.069 -4.696 1.00 94.81 105 TRP A O 1
ATOM 841 N N . ILE A 1 106 ? 5.363 1.999 -6.087 1.00 93.00 106 ILE A N 1
ATOM 842 C CA . ILE A 1 106 ? 5.939 1.425 -7.318 1.00 93.00 106 ILE A CA 1
ATOM 843 C C . ILE A 1 106 ? 7.381 1.899 -7.494 1.00 93.00 106 ILE A C 1
ATOM 845 O O . ILE A 1 106 ? 8.268 1.087 -7.750 1.00 93.00 106 ILE A O 1
ATOM 849 N N . LYS A 1 107 ? 7.642 3.197 -7.293 1.00 92.00 107 LYS A N 1
ATOM 850 C CA . LYS A 1 107 ? 9.002 3.744 -7.350 1.00 92.00 107 LYS A CA 1
ATOM 851 C C . LYS A 1 107 ? 9.940 3.057 -6.362 1.00 92.00 107 LYS A C 1
ATOM 853 O O . LYS A 1 107 ? 11.075 2.802 -6.730 1.00 92.00 107 LYS A O 1
ATOM 858 N N . GLY A 1 108 ? 9.481 2.723 -5.159 1.00 91.75 108 GLY A N 1
ATOM 859 C CA . GLY A 1 108 ? 10.288 1.997 -4.174 1.00 91.75 108 GLY A CA 1
ATOM 860 C C . GLY A 1 108 ? 10.528 0.517 -4.500 1.00 91.75 108 GLY A C 1
ATOM 861 O O . GLY A 1 108 ? 11.382 -0.103 -3.873 1.00 91.75 108 GLY A O 1
ATOM 862 N N . LYS A 1 109 ? 9.779 -0.069 -5.443 1.00 89.12 109 LYS A N 1
ATOM 863 C CA . LYS A 1 109 ? 9.947 -1.464 -5.892 1.00 89.12 109 LYS A CA 1
ATOM 864 C C . LYS A 1 109 ? 10.836 -1.607 -7.122 1.00 89.12 109 LYS A C 1
ATOM 866 O O . LYS A 1 109 ? 11.304 -2.708 -7.393 1.00 89.12 109 LYS A O 1
ATOM 871 N N . VAL A 1 110 ? 11.033 -0.525 -7.868 1.00 86.25 110 VAL A N 1
ATOM 872 C CA . VAL A 1 110 ? 11.871 -0.506 -9.065 1.00 86.25 110 VAL A CA 1
ATOM 873 C C . VAL A 1 110 ? 13.296 -0.149 -8.667 1.00 86.25 110 VAL A C 1
ATOM 875 O O . VAL A 1 110 ? 13.529 0.859 -8.003 1.00 86.25 110 VAL A O 1
ATOM 878 N N . ASP A 1 111 ? 14.246 -0.965 -9.110 1.00 84.19 111 ASP A N 1
ATOM 879 C CA . ASP A 1 111 ? 15.650 -0.581 -9.126 1.00 84.19 111 ASP A CA 1
ATOM 880 C C . ASP A 1 111 ? 15.876 0.373 -10.307 1.00 84.19 111 ASP A C 1
ATOM 882 O O . ASP A 1 111 ? 15.997 -0.041 -11.462 1.00 84.19 111 ASP A O 1
ATOM 886 N N . TRP A 1 112 ? 15.841 1.673 -10.018 1.00 82.38 112 TRP A N 1
ATOM 887 C CA . TRP A 1 112 ? 16.017 2.717 -11.027 1.00 82.38 112 TRP A CA 1
ATOM 888 C C . TRP A 1 112 ? 17.459 2.814 -11.528 1.00 82.38 112 TRP A C 1
ATOM 890 O O . TRP A 1 112 ? 17.668 3.290 -12.643 1.00 82.38 112 TRP A O 1
ATOM 900 N N . ASP A 1 113 ? 18.429 2.329 -10.751 1.00 80.38 113 ASP A N 1
ATOM 901 C CA . ASP A 1 113 ? 19.843 2.320 -11.125 1.00 80.38 113 ASP A CA 1
ATOM 902 C C . ASP A 1 113 ? 20.168 1.122 -12.034 1.00 80.38 113 ASP A C 1
ATOM 904 O O . ASP A 1 113 ? 21.065 1.197 -12.876 1.00 80.38 113 ASP A O 1
ATOM 908 N N . ALA A 1 114 ? 19.388 0.038 -11.945 1.00 72.69 114 ALA A N 1
ATOM 909 C CA . ALA A 1 114 ? 19.451 -1.106 -12.856 1.00 72.69 114 ALA A CA 1
ATOM 910 C C . ALA A 1 114 ? 18.712 -0.901 -14.191 1.00 72.69 114 ALA A C 1
ATOM 912 O O . ALA A 1 114 ? 18.650 -1.830 -15.004 1.00 72.69 114 ALA A O 1
ATOM 913 N N . ALA A 1 115 ? 18.161 0.288 -14.460 1.00 63.16 115 ALA A N 1
ATOM 914 C CA . ALA A 1 115 ? 17.591 0.610 -15.763 1.00 63.16 115 ALA A CA 1
ATOM 915 C C . ALA A 1 115 ? 18.694 0.572 -16.841 1.00 63.16 115 ALA A C 1
ATOM 917 O O . ALA A 1 115 ? 19.398 1.552 -17.085 1.00 63.16 115 ALA A O 1
ATOM 918 N N . LYS A 1 116 ? 18.868 -0.585 -17.493 1.00 57.75 116 LYS A N 1
ATOM 919 C CA . LYS A 1 116 ? 19.831 -0.761 -18.583 1.00 57.75 116 LYS A CA 1
ATOM 920 C C . LYS A 1 116 ? 19.464 0.161 -19.748 1.00 57.75 116 LYS A C 1
ATOM 922 O O . LYS A 1 116 ? 18.512 -0.08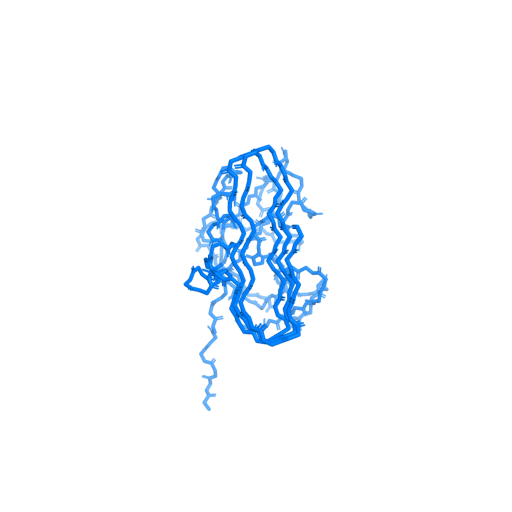5 -20.480 1.00 57.75 116 LYS A O 1
ATOM 927 N N . VAL A 1 117 ? 20.275 1.199 -19.947 1.00 59.12 117 VAL A N 1
ATOM 928 C CA . VAL A 1 117 ? 20.236 2.077 -21.134 1.00 59.12 117 VAL A CA 1
ATOM 929 C C . VAL A 1 117 ? 20.888 1.394 -22.353 1.00 59.12 117 VAL A C 1
ATOM 931 O O . VAL A 1 117 ? 20.844 1.912 -23.466 1.00 59.12 117 VAL A O 1
ATOM 934 N N . SER A 1 118 ? 21.481 0.211 -22.167 1.00 58.56 118 SER A N 1
ATOM 935 C CA . SER A 1 118 ? 22.106 -0.589 -23.217 1.00 58.56 118 SER A CA 1
ATOM 936 C C . SER A 1 118 ? 21.820 -2.078 -23.016 1.00 58.56 118 SER A C 1
ATOM 938 O O . SER A 1 118 ? 21.952 -2.601 -21.908 1.00 58.56 118 SER A O 1
ATOM 940 N N . ASN A 1 119 ? 21.439 -2.776 -24.090 1.00 61.59 119 ASN A N 1
ATOM 941 C CA . ASN A 1 119 ? 21.455 -4.234 -24.098 1.00 61.59 119 ASN A CA 1
ATOM 942 C C . ASN A 1 119 ? 22.876 -4.676 -24.435 1.00 61.59 119 ASN A C 1
ATOM 944 O O . ASN A 1 119 ? 23.390 -4.426 -25.518 1.00 61.59 119 ASN A O 1
ATOM 948 N N . THR A 1 120 ? 23.545 -5.217 -23.425 1.00 65.56 120 THR A N 1
ATOM 949 C CA . THR A 1 120 ? 24.904 -5.748 -23.500 1.00 65.56 120 THR A CA 1
ATOM 950 C C . THR A 1 120 ? 24.934 -7.103 -22.807 1.00 65.56 120 THR A C 1
ATOM 952 O O . THR A 1 120 ? 24.257 -7.290 -21.783 1.00 65.56 120 THR A O 1
ATOM 955 N N . GLY A 1 121 ? 25.730 -8.024 -23.347 1.00 70.00 121 GLY A N 1
ATOM 956 C CA . GLY A 1 121 ? 25.901 -9.391 -22.851 1.00 70.00 121 GLY A CA 1
ATOM 957 C C . GLY A 1 121 ? 25.581 -10.443 -23.913 1.00 70.00 121 GLY A C 1
ATOM 958 O O . GLY A 1 121 ? 24.894 -10.165 -24.885 1.00 70.00 121 GLY A O 1
ATOM 959 N N . ASP A 1 122 ? 26.085 -11.663 -23.741 1.00 77.75 122 ASP A N 1
ATOM 960 C CA . ASP A 1 122 ? 25.800 -12.749 -24.683 1.00 77.75 122 ASP A CA 1
ATOM 961 C C . ASP A 1 122 ? 24.310 -13.125 -24.644 1.00 77.75 122 ASP A C 1
ATOM 963 O O . ASP A 1 122 ? 23.701 -13.154 -23.572 1.00 77.75 122 ASP A O 1
ATOM 967 N N . TRP A 1 123 ? 23.737 -13.448 -25.806 1.00 81.50 123 TRP A N 1
ATOM 968 C CA . TRP A 1 123 ? 22.313 -13.769 -25.989 1.00 81.50 123 TRP A CA 1
ATOM 969 C C . TRP A 1 123 ? 21.329 -12.626 -25.671 1.00 81.50 123 TRP A C 1
ATOM 971 O O . TRP A 1 123 ? 20.164 -12.880 -25.355 1.00 81.50 123 TRP A O 1
ATOM 981 N N . SER A 1 124 ? 21.768 -11.366 -25.743 1.00 77.25 124 SER A N 1
ATOM 982 C CA . SER A 1 124 ? 20.899 -10.188 -25.612 1.00 77.25 124 SER A CA 1
ATOM 983 C C . SER A 1 124 ? 20.046 -9.930 -26.863 1.00 77.25 124 SER A C 1
ATOM 985 O O . SER A 1 124 ? 20.339 -10.421 -27.954 1.00 77.25 124 SER A O 1
ATOM 987 N N . VAL A 1 125 ? 18.951 -9.172 -26.692 1.00 78.62 125 VAL A N 1
ATOM 988 C CA . VAL A 1 125 ? 18.066 -8.763 -27.796 1.00 78.62 125 VAL A CA 1
ATOM 989 C C . VAL A 1 125 ? 17.685 -7.290 -27.674 1.00 78.62 125 VAL A C 1
ATOM 991 O O . VAL A 1 125 ? 16.870 -6.937 -26.823 1.00 78.62 125 VAL A O 1
ATOM 994 N N . ALA A 1 126 ? 18.214 -6.407 -28.521 1.00 82.12 126 ALA A N 1
ATOM 995 C CA . ALA A 1 126 ? 17.801 -5.000 -28.590 1.00 82.12 126 ALA A CA 1
ATOM 996 C C . ALA A 1 126 ? 16.743 -4.778 -29.683 1.00 82.12 126 ALA A C 1
ATOM 998 O O . ALA A 1 126 ? 17.017 -4.981 -30.857 1.00 82.12 126 ALA A O 1
ATOM 999 N N . THR A 1 127 ? 15.538 -4.315 -29.337 1.00 79.31 127 THR A N 1
ATOM 1000 C CA . THR A 1 127 ? 14.486 -3.987 -30.322 1.00 79.31 127 THR A CA 1
ATOM 1001 C C . THR A 1 127 ? 14.062 -2.529 -30.198 1.00 79.31 127 THR A C 1
ATOM 1003 O O . THR A 1 127 ? 13.679 -2.087 -29.117 1.00 79.31 127 THR A O 1
ATOM 1006 N N . ASN A 1 128 ? 14.092 -1.783 -31.303 1.00 78.56 128 ASN A N 1
ATOM 1007 C CA . ASN A 1 128 ? 13.566 -0.423 -31.375 1.00 78.56 128 ASN A CA 1
ATOM 1008 C C . ASN A 1 128 ? 12.589 -0.287 -32.553 1.00 78.56 128 ASN A C 1
ATOM 1010 O O . ASN A 1 128 ? 12.827 -0.800 -33.646 1.00 78.56 128 ASN A O 1
ATOM 1014 N N . THR A 1 129 ? 11.460 0.379 -32.323 1.00 71.31 129 THR A N 1
ATOM 1015 C CA . THR A 1 129 ? 10.389 0.544 -33.314 1.00 71.31 129 THR A CA 1
ATOM 1016 C C . THR A 1 129 ? 9.954 2.006 -33.345 1.00 71.31 129 THR A C 1
ATOM 1018 O O . THR A 1 129 ? 9.139 2.441 -32.538 1.00 71.31 129 THR A O 1
ATOM 1021 N N . SER A 1 130 ? 10.548 2.806 -34.237 1.00 77.06 130 SER A N 1
ATOM 1022 C CA . SER A 1 130 ? 10.133 4.193 -34.508 1.00 77.06 130 SER A CA 1
ATOM 1023 C C . SER A 1 130 ? 10.933 4.819 -35.660 1.00 77.06 130 SER A C 1
ATOM 1025 O O . SER A 1 130 ? 11.925 4.272 -36.125 1.00 77.06 130 SER A O 1
ATOM 1027 N N . SER A 1 131 ? 10.530 6.004 -36.127 1.00 78.44 131 SER A N 1
ATOM 1028 C CA . SER A 1 131 ? 11.335 6.788 -37.078 1.00 78.44 131 SER A CA 1
ATOM 1029 C C . SER A 1 131 ? 12.477 7.515 -36.364 1.00 78.44 131 SER A C 1
ATOM 1031 O O . SER A 1 131 ? 12.269 8.069 -35.287 1.00 78.44 131 SER A O 1
ATOM 1033 N N . ARG A 1 132 ? 13.655 7.600 -36.999 1.00 82.62 132 ARG A N 1
ATOM 1034 C CA . ARG A 1 132 ? 14.868 8.254 -36.452 1.00 82.62 132 ARG A CA 1
ATOM 1035 C C . ARG A 1 132 ? 15.393 7.626 -35.149 1.00 82.62 132 ARG A C 1
ATOM 1037 O O . ARG A 1 132 ? 15.938 8.325 -34.301 1.00 82.62 132 ARG A O 1
ATOM 1044 N N . SER A 1 133 ? 15.222 6.318 -34.989 1.00 78.25 133 SER A N 1
ATOM 1045 C CA . SER A 1 133 ? 15.706 5.532 -33.851 1.00 78.25 133 SER A CA 1
ATOM 1046 C C . SER A 1 133 ? 17.072 4.890 -34.120 1.00 78.25 133 SER A C 1
ATOM 1048 O O . SER A 1 133 ? 17.427 4.612 -35.267 1.00 78.25 133 SER A O 1
ATOM 1050 N N . ALA A 1 134 ? 17.798 4.552 -33.053 1.00 80.56 134 ALA A N 1
ATOM 1051 C CA . ALA A 1 134 ? 18.969 3.678 -33.096 1.00 80.56 134 ALA A CA 1
ATOM 1052 C C . ALA A 1 134 ? 18.749 2.453 -32.189 1.00 80.56 134 ALA A C 1
ATOM 1054 O O . ALA A 1 134 ? 18.191 2.598 -31.097 1.00 80.56 134 ALA A O 1
ATOM 1055 N N . ALA A 1 135 ? 19.169 1.266 -32.630 1.00 82.12 135 ALA A N 1
ATOM 1056 C CA . ALA A 1 135 ? 19.281 0.075 -31.789 1.00 82.12 135 ALA A CA 1
ATOM 1057 C C . ALA A 1 135 ? 20.735 -0.395 -31.814 1.00 82.12 135 ALA A C 1
ATOM 1059 O O . ALA A 1 135 ? 21.272 -0.669 -32.886 1.00 82.12 135 ALA A O 1
ATOM 1060 N N . THR A 1 136 ? 21.352 -0.471 -30.638 1.00 80.25 136 THR A N 1
ATOM 1061 C CA . THR A 1 136 ? 22.734 -0.921 -30.471 1.00 80.25 136 THR A CA 1
ATOM 1062 C C . THR A 1 136 ? 22.738 -2.097 -29.510 1.00 80.25 136 THR A C 1
ATOM 1064 O O . THR A 1 136 ? 22.239 -1.963 -28.391 1.00 80.25 136 THR A O 1
ATOM 1067 N N . ASP A 1 137 ? 23.297 -3.219 -29.949 1.00 79.69 137 ASP A N 1
ATOM 1068 C CA . ASP A 1 137 ? 23.489 -4.421 -29.140 1.00 79.69 137 ASP A CA 1
ATOM 1069 C C . ASP A 1 137 ? 24.946 -4.891 -29.234 1.00 79.69 137 ASP A C 1
ATOM 1071 O O . ASP A 1 137 ? 25.586 -4.766 -30.285 1.00 79.69 137 ASP A O 1
ATOM 1075 N N . THR A 1 138 ? 25.480 -5.408 -28.131 1.00 79.75 138 THR A N 1
ATOM 1076 C CA . THR A 1 138 ? 26.862 -5.900 -28.058 1.00 79.75 138 THR A CA 1
ATOM 1077 C C . THR A 1 138 ? 26.915 -7.188 -27.242 1.00 79.75 138 THR A C 1
ATOM 1079 O O . THR A 1 138 ? 26.629 -7.173 -26.042 1.00 79.75 138 THR A O 1
ATOM 1082 N N . GLY A 1 139 ? 27.338 -8.286 -27.867 1.00 78.38 139 GLY A N 1
ATOM 1083 C CA . GLY A 1 139 ? 27.421 -9.614 -27.251 1.00 78.38 139 GLY A CA 1
ATOM 1084 C C . GLY A 1 139 ? 27.435 -10.740 -28.284 1.00 78.38 139 GLY A C 1
ATOM 1085 O O . GLY A 1 139 ? 27.039 -10.548 -29.432 1.00 78.38 139 GLY A O 1
ATOM 1086 N N . ASN A 1 140 ? 27.897 -11.929 -27.904 1.00 81.12 140 ASN A N 1
ATOM 1087 C CA . ASN A 1 140 ? 27.865 -13.094 -28.786 1.00 81.12 140 ASN A CA 1
ATOM 1088 C C . ASN A 1 140 ? 26.450 -13.680 -28.840 1.00 81.12 140 ASN A C 1
ATOM 1090 O O . ASN A 1 140 ? 25.761 -13.759 -27.822 1.00 81.12 140 ASN A O 1
ATOM 1094 N N . ARG A 1 141 ? 26.027 -14.153 -30.018 1.00 84.06 141 ARG A N 1
ATOM 1095 C CA . ARG A 1 141 ? 24.697 -14.753 -30.253 1.00 84.06 141 ARG A CA 1
ATOM 1096 C C . ARG A 1 141 ? 23.522 -13.824 -29.908 1.00 84.06 141 ARG A C 1
ATOM 1098 O O . ARG A 1 141 ? 22.465 -14.297 -29.498 1.00 84.06 141 ARG A O 1
ATOM 1105 N N . SER A 1 142 ? 23.713 -12.515 -30.049 1.00 83.75 142 SER A N 1
ATOM 1106 C CA . SER A 1 142 ? 22.712 -11.475 -29.780 1.00 83.75 142 SER A CA 1
ATOM 1107 C C . SER A 1 142 ? 21.910 -11.081 -31.031 1.00 83.75 142 SER A C 1
ATOM 1109 O O . SER A 1 142 ? 22.299 -11.396 -32.164 1.00 83.75 142 SER A O 1
ATOM 1111 N N . VAL A 1 143 ? 20.811 -10.342 -30.847 1.00 82.62 143 VAL A N 1
ATOM 1112 C CA . VAL A 1 143 ? 19.948 -9.849 -31.937 1.00 82.62 143 VAL A CA 1
ATOM 1113 C C . VAL A 1 143 ? 19.603 -8.368 -31.748 1.00 82.62 143 VAL A C 1
ATOM 1115 O O . VAL A 1 143 ? 18.915 -8.005 -30.800 1.00 82.62 143 VAL A O 1
ATOM 1118 N N . ALA A 1 144 ? 19.979 -7.516 -32.706 1.00 86.00 144 ALA A N 1
ATOM 1119 C CA . ALA A 1 144 ? 19.512 -6.131 -32.774 1.00 86.00 144 ALA A CA 1
ATOM 1120 C C . ALA A 1 144 ? 18.471 -5.971 -33.889 1.00 86.00 144 ALA A C 1
ATOM 1122 O O . ALA A 1 144 ? 18.738 -6.296 -35.041 1.00 86.00 144 ALA A O 1
ATOM 1123 N N . THR A 1 145 ? 17.311 -5.405 -33.581 1.00 84.44 145 THR A N 1
ATOM 1124 C CA . THR A 1 145 ? 16.254 -5.126 -34.556 1.00 84.44 145 THR A CA 1
ATOM 1125 C C . THR A 1 145 ? 15.850 -3.659 -34.470 1.00 84.44 145 THR A C 1
ATOM 1127 O O . THR A 1 145 ? 15.471 -3.183 -33.398 1.00 84.44 145 THR A O 1
ATOM 1130 N N . ASN A 1 146 ? 15.914 -2.922 -35.583 1.00 83.19 146 ASN A N 1
ATOM 1131 C CA . ASN A 1 146 ? 15.460 -1.531 -35.635 1.00 83.19 146 ASN A CA 1
ATOM 1132 C C . ASN A 1 146 ? 14.609 -1.222 -36.866 1.00 83.19 146 ASN A C 1
ATOM 1134 O O . ASN A 1 146 ? 15.112 -0.947 -37.955 1.00 83.19 146 ASN A O 1
ATOM 1138 N N . THR A 1 147 ? 13.299 -1.156 -36.669 1.00 83.00 147 THR A N 1
ATOM 1139 C CA . THR A 1 147 ? 12.348 -0.908 -37.754 1.00 83.00 147 THR A CA 1
ATOM 1140 C C . THR A 1 147 ? 11.850 0.539 -37.733 1.00 83.00 147 THR A C 1
ATOM 1142 O O . THR A 1 147 ? 11.271 0.990 -36.743 1.00 83.00 147 THR A O 1
ATOM 1145 N N . GLY A 1 148 ? 12.019 1.260 -38.849 1.00 81.56 148 GLY A N 1
ATOM 1146 C CA . GLY A 1 148 ? 11.442 2.592 -39.058 1.00 81.56 148 GLY A CA 1
ATOM 1147 C C . GLY A 1 148 ? 12.145 3.428 -40.132 1.00 81.56 148 GLY A C 1
ATOM 1148 O O . GLY A 1 148 ? 13.165 3.041 -40.691 1.00 81.56 148 GLY A O 1
ATOM 1149 N N . ASN A 1 149 ? 11.594 4.604 -40.451 1.00 78.19 149 ASN A N 1
ATOM 1150 C CA . ASN A 1 149 ? 12.204 5.500 -41.437 1.00 78.19 149 ASN A CA 1
ATOM 1151 C C . ASN A 1 149 ? 13.411 6.236 -40.840 1.00 78.19 149 ASN A C 1
ATOM 1153 O O . ASN A 1 149 ? 13.291 6.887 -39.797 1.00 78.19 149 ASN A O 1
ATOM 1157 N N . ARG A 1 150 ? 14.547 6.212 -41.555 1.00 82.00 150 ARG A N 1
ATOM 1158 C CA . ARG A 1 150 ? 15.829 6.819 -41.133 1.00 82.00 150 ARG A CA 1
ATOM 1159 C C . ARG A 1 150 ? 16.354 6.244 -39.807 1.00 82.00 150 ARG A C 1
ATOM 1161 O O . ARG A 1 150 ? 16.830 7.002 -38.965 1.00 82.00 150 ARG A O 1
ATOM 1168 N N . SER A 1 151 ? 16.203 4.938 -39.605 1.00 83.31 151 SER A N 1
ATOM 1169 C CA . SER A 1 151 ? 16.693 4.217 -38.428 1.00 83.31 151 SER A CA 1
ATOM 1170 C C . SER A 1 151 ? 18.082 3.602 -38.671 1.00 83.31 151 SER A C 1
ATOM 1172 O O . SER A 1 151 ? 18.519 3.472 -39.816 1.00 83.31 151 SER A O 1
ATOM 1174 N N . VAL A 1 152 ? 18.793 3.248 -37.594 1.00 81.94 152 VAL A N 1
ATOM 1175 C CA . VAL A 1 152 ? 20.107 2.574 -37.642 1.00 81.94 152 VAL A CA 1
ATOM 1176 C C . VAL A 1 152 ? 20.133 1.402 -36.661 1.00 81.94 152 VAL A C 1
ATOM 1178 O O . VAL A 1 152 ? 19.845 1.589 -35.480 1.00 81.94 152 VAL A O 1
ATOM 1181 N N . ALA A 1 153 ? 20.474 0.202 -37.125 1.00 86.00 153 ALA A N 1
ATOM 1182 C CA . ALA A 1 153 ? 20.728 -0.957 -36.269 1.00 86.00 153 ALA A CA 1
ATOM 1183 C C . ALA A 1 153 ? 22.217 -1.310 -36.304 1.00 86.00 153 ALA A C 1
ATOM 1185 O O . ALA A 1 153 ? 22.795 -1.433 -37.384 1.00 86.00 153 ALA A O 1
ATOM 1186 N N . THR A 1 154 ? 22.813 -1.516 -35.133 1.00 82.12 154 THR A N 1
ATOM 1187 C CA . THR A 1 154 ? 24.186 -2.001 -34.989 1.00 82.12 154 THR A CA 1
ATOM 1188 C C . THR A 1 154 ? 24.191 -3.155 -33.996 1.00 82.12 154 THR A C 1
ATOM 1190 O O . THR A 1 154 ? 23.750 -2.992 -32.861 1.00 82.12 154 THR A O 1
ATOM 1193 N N . ASN A 1 155 ? 24.717 -4.308 -34.408 1.00 82.94 155 ASN A N 1
ATOM 1194 C CA . ASN A 1 155 ? 24.988 -5.427 -33.511 1.00 82.94 155 ASN A CA 1
ATOM 1195 C C . ASN A 1 155 ? 26.446 -5.856 -33.656 1.00 82.94 155 ASN A C 1
ATOM 1197 O O . ASN A 1 155 ? 26.917 -6.038 -34.778 1.00 82.94 155 ASN A O 1
ATOM 1201 N N . THR A 1 156 ? 27.164 -5.977 -32.542 1.00 82.06 156 THR A N 1
ATOM 1202 C CA . THR A 1 156 ? 28.583 -6.355 -32.536 1.00 82.06 156 THR A CA 1
ATOM 1203 C C . THR A 1 156 ? 28.815 -7.563 -31.630 1.00 82.06 156 THR A C 1
ATOM 1205 O O . THR A 1 156 ? 28.613 -7.482 -30.421 1.00 82.06 156 THR A O 1
ATOM 1208 N N . GLY A 1 157 ? 29.296 -8.666 -32.207 1.00 80.19 157 GLY A N 1
ATOM 1209 C CA . GLY A 1 157 ? 29.685 -9.892 -31.501 1.00 80.19 157 GLY A CA 1
ATOM 1210 C C . GLY A 1 157 ? 29.647 -11.122 -32.411 1.00 80.19 157 GLY A C 1
ATOM 1211 O O . GLY A 1 157 ? 29.115 -11.064 -33.523 1.00 80.19 157 GLY A O 1
ATOM 1212 N N . ASP A 1 158 ? 30.208 -12.245 -31.970 1.00 80.31 158 ASP A N 1
ATOM 1213 C CA . ASP A 1 158 ? 30.244 -13.470 -32.771 1.00 80.31 158 ASP A CA 1
ATOM 1214 C C . ASP A 1 158 ? 28.852 -14.104 -32.862 1.00 80.31 158 ASP A C 1
ATOM 1216 O O . ASP A 1 158 ? 28.131 -14.201 -31.869 1.00 80.31 158 ASP A O 1
ATOM 1220 N N . LEU A 1 159 ? 28.481 -14.584 -34.057 1.00 82.31 159 LEU A N 1
ATOM 1221 C CA . LEU A 1 159 ? 27.179 -15.220 -34.335 1.00 82.31 159 LEU A CA 1
ATOM 1222 C C . LEU A 1 159 ? 25.966 -14.313 -34.042 1.00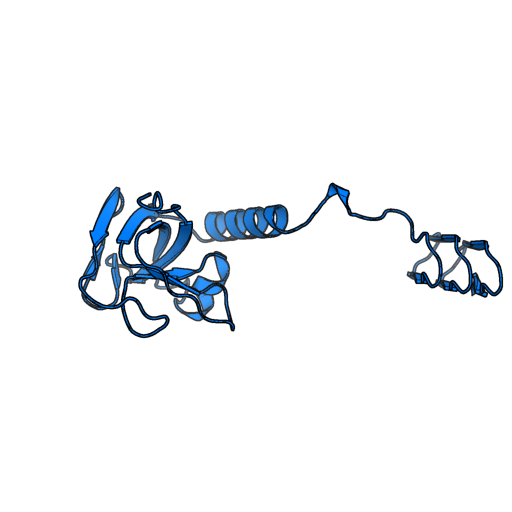 82.31 159 LEU A C 1
ATOM 1224 O O . LEU A 1 159 ? 24.900 -14.804 -33.673 1.00 82.31 159 LEU A O 1
ATOM 1228 N N . SER A 1 160 ? 26.134 -13.000 -34.183 1.00 84.94 160 SER A N 1
ATOM 1229 C CA . SER A 1 160 ? 25.107 -11.993 -33.911 1.00 84.94 160 SER A CA 1
ATOM 1230 C C . SER A 1 160 ? 24.367 -11.553 -35.187 1.00 84.94 160 SER A C 1
ATOM 1232 O O . SER A 1 160 ? 24.872 -11.710 -36.302 1.00 84.94 160 SER A O 1
ATOM 1234 N N . VAL A 1 161 ? 23.141 -11.038 -35.041 1.00 83.38 161 VAL A N 1
ATOM 1235 C CA . VAL A 1 161 ? 22.279 -10.617 -36.166 1.00 83.38 161 VAL A CA 1
ATOM 1236 C C . VAL A 1 161 ? 21.770 -9.191 -35.956 1.00 83.38 161 VAL A C 1
ATOM 1238 O O . VAL A 1 161 ? 21.350 -8.844 -34.854 1.00 83.38 161 VAL A O 1
ATOM 1241 N N . ALA A 1 162 ? 21.782 -8.368 -37.008 1.00 86.75 162 ALA A N 1
ATOM 1242 C CA . ALA A 1 162 ? 21.159 -7.043 -37.027 1.00 86.75 162 ALA A CA 1
ATOM 1243 C C . ALA A 1 162 ? 20.134 -6.950 -38.172 1.00 86.75 162 ALA A C 1
ATOM 1245 O O . ALA A 1 162 ? 20.464 -7.317 -39.301 1.00 86.75 162 ALA A O 1
ATOM 1246 N N . THR A 1 163 ? 18.917 -6.469 -37.892 1.00 79.44 163 THR A N 1
ATOM 1247 C CA . THR A 1 163 ? 17.806 -6.346 -38.865 1.00 79.44 163 THR A CA 1
ATOM 1248 C C . THR A 1 163 ? 17.104 -5.002 -38.811 1.00 79.44 163 THR A C 1
ATOM 1250 O O . THR A 1 163 ? 16.826 -4.540 -37.680 1.00 79.44 163 THR A O 1
#

Nearest PDB structures (foldseek):
  6aj4-assembly4_G  TM=3.169E-01  e=6.109E+00  Homo sapiens
  6ajl-assembly4_G  TM=3.238E-01  e=5.418E+00  Homo sapiens
  4a1z-assembly1_A  TM=1.953E-01  e=9.304E+00  Homo sapiens

Organism: Haemophilus haemolyticus (NCBI:txid726)

Mean predicted aligned error: 10.81 Å

Secondary structure (DSSP, 8-state):
-------EEEEEEEETTSEETTEE--TT-EEE--S--BTTTBSEEEESSGGGGGGTS-TTTEEEEEEEEEEEEEE-SSSSEEEEEEEEEEEEE-HHHHHHHHHHHHHHHS-STT--SSEESTT-EEEEESTT-EEEEESTT-EEEEESTT-EEEEESTT-EE-

Solvent-accessible surface area (backbone atoms only — not comparable to full-atom values): 8859 Å² total; per-residue (Å²): 131,82,77,78,63,70,72,42,72,28,22,33,62,28,39,79,83,35,36,55,98,92,40,82,57,53,74,72,40,73,51,74,52,86,75,76,44,32,53,99,76,31,49,52,69,34,12,58,47,45,66,64,32,56,82,80,32,58,78,90,65,39,40,37,27,43,28,43,30,27,66,58,66,21,66,62,89,90,58,57,45,36,11,13,26,25,43,27,33,63,40,78,49,54,70,73,54,38,54,52,51,34,53,53,51,54,56,74,72,52,66,74,86,71,60,71,91,60,46,64,43,68,62,34,71,24,77,36,82,41,64,66,39,72,16,59,25,42,23,38,52,18,39,9,32,30,52,49,59,77,41,44,53,41,53,50,49,60,81,45,42,62,78

Sequence (163 aa):
MVEENKEIIAYKGFNQDWTCRGYQYEVGKTYVHKGDVKAYRSGFHACEYPLDVLSYYSPAVSKFAVVKMSGETSKDSDDTKIASAKITIETEINLPEMVKKAVEWIKGKVDWDAAKVSNTGDWSVATNTSSRSAATDTGNRSVATNTGNRSVATNTGDLSVAT